Protein AF-A0A5E4NTL4-F1 (afdb_monomer_lite)

pLDDT: mean 71.78, std 22.01, range [27.56, 96.31]

Structure (mmCIF, N/CA/C/O backbone):
data_AF-A0A5E4NTL4-F1
#
_entry.id   AF-A0A5E4NTL4-F1
#
loop_
_atom_site.group_PDB
_atom_site.id
_atom_site.type_symbol
_atom_site.label_atom_id
_atom_site.label_alt_id
_atom_site.label_comp_id
_atom_site.label_asym_id
_atom_site.label_entity_id
_atom_site.label_seq_id
_atom_site.pdbx_PDB_ins_code
_atom_site.Cartn_x
_atom_site.Cartn_y
_atom_site.Cartn_z
_atom_site.occupancy
_atom_site.B_iso_or_equiv
_atom_site.auth_seq_id
_atom_site.auth_comp_id
_atom_site.auth_asym_id
_atom_site.auth_atom_id
_atom_site.pdbx_PDB_model_num
ATOM 1 N N . MET A 1 1 ? 0.111 22.611 13.511 1.00 29.28 1 MET A N 1
ATOM 2 C CA . MET A 1 1 ? 1.012 21.471 13.787 1.00 29.28 1 MET A CA 1
ATOM 3 C C . MET A 1 1 ? 0.381 20.234 13.172 1.00 29.28 1 MET A C 1
ATOM 5 O O . MET A 1 1 ? -0.583 19.726 13.724 1.00 29.28 1 MET A O 1
ATOM 9 N N . ALA A 1 2 ? 0.829 19.828 11.984 1.00 28.70 2 ALA A N 1
ATOM 10 C CA . ALA A 1 2 ? 0.367 18.598 11.347 1.00 28.70 2 ALA A CA 1
ATOM 11 C C . ALA A 1 2 ? 1.287 17.465 11.819 1.00 28.70 2 ALA A C 1
ATOM 13 O O . ALA A 1 2 ? 2.472 17.459 11.500 1.00 28.70 2 ALA A O 1
ATOM 14 N N . SER A 1 3 ? 0.767 16.579 12.665 1.00 27.88 3 SER A N 1
ATOM 15 C CA . SER A 1 3 ? 1.473 15.367 13.075 1.00 27.88 3 SER A CA 1
ATOM 16 C C . SER A 1 3 ? 1.311 14.341 11.957 1.00 27.88 3 SER A C 1
ATOM 18 O O . SER A 1 3 ? 0.219 13.820 11.738 1.00 27.88 3 SER A O 1
ATOM 20 N N . SER A 1 4 ? 2.389 14.108 11.211 1.00 32.91 4 SER A N 1
ATOM 21 C CA . SER A 1 4 ? 2.506 13.000 10.267 1.00 32.91 4 SER A CA 1
ATOM 22 C C . SER A 1 4 ? 2.544 11.696 11.063 1.00 32.91 4 SER A C 1
ATOM 24 O O . SER A 1 4 ? 3.571 11.339 11.637 1.00 32.91 4 SER A O 1
ATOM 26 N N . GLY A 1 5 ? 1.402 11.020 11.165 1.00 27.56 5 GLY A N 1
ATOM 27 C CA . GLY A 1 5 ? 1.302 9.707 11.792 1.00 27.56 5 GLY A CA 1
ATOM 28 C C . GLY A 1 5 ? 1.711 8.621 10.804 1.00 27.56 5 GLY A C 1
ATOM 29 O O . GLY A 1 5 ? 0.973 8.342 9.863 1.00 27.56 5 GLY A O 1
ATOM 30 N N . ALA A 1 6 ? 2.879 8.017 11.019 1.00 30.72 6 ALA A N 1
ATOM 31 C CA . ALA A 1 6 ? 3.270 6.779 10.358 1.00 30.72 6 ALA A CA 1
ATOM 32 C C . ALA A 1 6 ? 2.284 5.660 10.737 1.00 30.72 6 ALA A C 1
ATOM 34 O O . ALA A 1 6 ? 1.980 5.463 11.917 1.00 30.72 6 ALA A O 1
ATOM 35 N N . VAL A 1 7 ? 1.768 4.938 9.742 1.00 29.62 7 VAL A N 1
ATOM 36 C CA . VAL A 1 7 ? 0.896 3.777 9.952 1.00 29.62 7 VAL A CA 1
ATOM 37 C C . VAL A 1 7 ? 1.784 2.542 10.081 1.00 29.62 7 VAL A C 1
ATOM 39 O O . VAL A 1 7 ? 2.442 2.135 9.129 1.00 29.62 7 VAL A O 1
ATOM 42 N N . PHE A 1 8 ? 1.822 1.972 11.284 1.00 29.08 8 PHE A N 1
ATOM 43 C CA . PHE A 1 8 ? 2.550 0.744 11.599 1.00 29.08 8 PHE A CA 1
ATOM 44 C C . PHE A 1 8 ? 1.739 -0.492 11.179 1.00 29.08 8 PHE A C 1
ATOM 46 O O . PHE A 1 8 ? 0.541 -0.576 11.448 1.00 29.08 8 PHE A O 1
ATOM 53 N N . VAL A 1 9 ? 2.405 -1.470 10.558 1.00 32.59 9 VAL A N 1
ATOM 54 C CA . VAL A 1 9 ? 1.844 -2.777 10.179 1.00 32.59 9 VAL A CA 1
ATOM 55 C C . VAL A 1 9 ? 2.340 -3.830 11.174 1.00 32.59 9 VAL A C 1
ATOM 57 O O . VAL A 1 9 ? 3.544 -4.020 11.308 1.00 32.59 9 VAL A O 1
ATOM 60 N N . PHE A 1 10 ? 1.431 -4.539 11.851 1.00 30.52 10 PHE A N 1
ATOM 61 C CA . PHE A 1 10 ? 1.757 -5.693 12.700 1.00 30.52 10 PHE A CA 1
ATOM 62 C C . PHE A 1 10 ? 0.883 -6.902 12.334 1.00 30.52 10 PHE A C 1
ATOM 64 O O . PHE A 1 10 ? -0.316 -6.770 12.118 1.00 30.52 10 PHE A O 1
ATOM 71 N N . LEU A 1 11 ? 1.499 -8.085 12.257 1.00 39.41 11 LEU A N 1
ATOM 72 C CA . LEU A 1 11 ? 0.861 -9.373 11.966 1.00 39.41 11 LEU A CA 1
ATOM 73 C C . LEU A 1 11 ? 0.216 -9.970 13.230 1.00 39.41 11 LEU A C 1
ATOM 75 O O . LEU A 1 11 ? 0.913 -10.234 14.205 1.00 39.41 11 LEU A O 1
ATOM 79 N N . THR A 1 12 ? -1.099 -10.209 13.207 1.00 37.97 12 THR A N 1
ATOM 80 C CA . THR A 1 12 ? -1.791 -11.500 13.461 1.00 37.97 12 THR A CA 1
ATOM 81 C C . THR A 1 12 ? -3.315 -11.302 13.609 1.00 37.97 12 THR A C 1
ATOM 83 O O . THR A 1 12 ? -3.810 -10.216 13.889 1.00 37.97 12 THR A O 1
ATOM 86 N N . THR A 1 13 ? -4.038 -12.385 13.316 1.00 42.47 13 THR A N 1
ATOM 87 C CA . THR A 1 13 ? -5.476 -12.605 13.06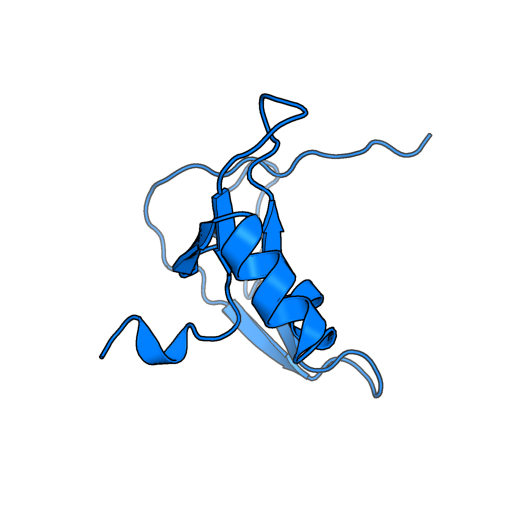9 1.00 42.47 13 THR A CA 1
ATOM 88 C C . THR A 1 13 ? -6.490 -11.878 1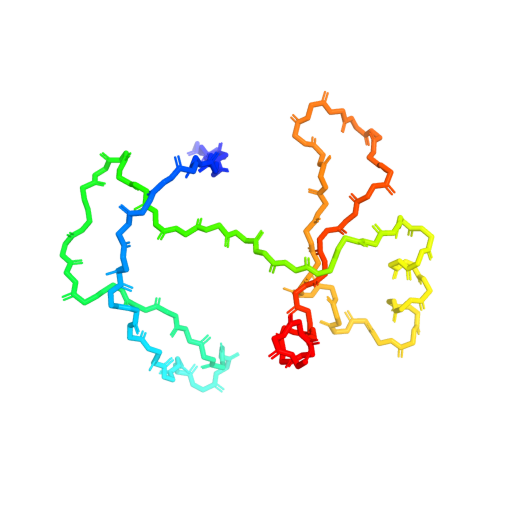3.965 1.00 42.47 13 THR A C 1
ATOM 90 O O . THR A 1 13 ? -6.494 -12.120 15.161 1.00 42.47 13 THR A O 1
ATOM 93 N N . VAL A 1 14 ? -7.448 -11.154 13.359 1.00 35.72 14 VAL A N 1
ATOM 94 C CA . VAL A 1 14 ? -8.920 -11.361 13.453 1.00 35.72 14 VAL A CA 1
ATOM 95 C C . VAL A 1 14 ? -9.563 -10.692 12.231 1.00 35.72 14 VAL A C 1
ATOM 97 O O . VAL A 1 14 ? -9.277 -9.535 11.932 1.00 35.72 14 VAL A O 1
ATOM 100 N N . ALA A 1 15 ? -10.446 -11.410 11.530 1.00 40.50 15 ALA A N 1
ATOM 101 C CA . ALA A 1 15 ? -11.272 -10.869 10.454 1.00 40.50 15 ALA A CA 1
ATOM 102 C C . ALA A 1 15 ? -12.130 -9.697 10.972 1.00 40.50 15 ALA A C 1
ATOM 104 O O . ALA A 1 15 ? -13.160 -9.888 11.620 1.00 40.50 15 ALA A O 1
ATOM 105 N N . CYS A 1 16 ? -11.691 -8.466 10.713 1.00 41.88 16 CYS A N 1
ATOM 106 C CA . CYS A 1 16 ? -12.511 -7.281 10.906 1.00 41.88 16 CYS A CA 1
ATOM 107 C C . CYS A 1 16 ? -13.525 -7.236 9.756 1.00 41.88 16 CYS A C 1
ATOM 109 O O . CYS A 1 16 ? -13.132 -7.194 8.591 1.00 41.88 16 CYS A O 1
ATOM 111 N N . VAL A 1 17 ? -14.826 -7.286 10.065 1.00 49.47 17 VAL A N 1
ATOM 112 C CA . VAL A 1 17 ? -15.892 -7.143 9.062 1.00 49.47 17 VAL A CA 1
ATOM 113 C C . VAL A 1 17 ? -15.823 -5.721 8.501 1.00 49.47 17 VAL A C 1
ATOM 115 O O . VAL A 1 17 ? -16.323 -4.765 9.103 1.00 49.47 17 VAL A O 1
ATOM 118 N N . ILE A 1 18 ? -15.137 -5.593 7.371 1.00 54.94 18 ILE A N 1
ATOM 119 C CA . ILE A 1 18 ? -14.999 -4.379 6.576 1.00 54.94 18 ILE A CA 1
ATOM 120 C C . ILE A 1 18 ? -16.280 -4.210 5.755 1.00 54.94 18 ILE A C 1
ATOM 122 O O . ILE A 1 18 ? -16.612 -5.061 4.932 1.00 54.94 18 ILE A O 1
ATOM 126 N N . LEU A 1 19 ? -17.008 -3.112 5.972 1.00 50.62 19 LEU A N 1
ATOM 127 C CA . LEU A 1 19 ? -18.123 -2.730 5.109 1.00 50.62 19 LEU A CA 1
ATOM 128 C C . LEU A 1 19 ? -17.576 -1.861 3.969 1.00 50.62 19 LEU A C 1
ATOM 130 O O . LEU A 1 19 ? -17.008 -0.796 4.223 1.00 50.62 19 LEU A O 1
ATOM 134 N N . VAL A 1 20 ? -17.758 -2.302 2.726 1.00 61.03 20 VAL A N 1
ATOM 135 C CA . VAL A 1 20 ? -17.425 -1.518 1.529 1.00 61.03 20 VAL A CA 1
ATOM 136 C C . VAL A 1 20 ? -18.612 -0.615 1.200 1.00 61.03 20 VAL A C 1
ATOM 138 O O . VAL A 1 20 ? -19.721 -1.099 0.978 1.00 61.03 20 VAL A O 1
ATOM 141 N N . ILE A 1 21 ? -18.401 0.701 1.207 1.00 62.75 21 ILE A N 1
ATOM 142 C CA . ILE A 1 21 ? -19.451 1.697 0.972 1.00 62.75 21 ILE A CA 1
ATOM 143 C C . ILE A 1 21 ? -19.125 2.574 -0.242 1.00 62.75 21 ILE A C 1
ATOM 145 O O . ILE A 1 21 ? -17.973 2.985 -0.405 1.00 62.75 21 ILE A O 1
ATOM 149 N N . PRO A 1 22 ? -20.117 2.917 -1.081 1.00 60.78 22 PRO A N 1
ATOM 150 C CA . PRO A 1 22 ? -19.937 3.941 -2.099 1.00 60.78 22 PRO A CA 1
ATOM 151 C C . PRO A 1 22 ? -19.768 5.303 -1.415 1.00 60.78 22 PRO A C 1
ATOM 153 O O . PRO A 1 22 ? -20.607 5.730 -0.615 1.00 60.78 22 PRO A O 1
ATOM 156 N N . VAL A 1 23 ? -18.679 6.001 -1.721 1.00 63.62 23 VAL A N 1
ATOM 157 C CA . VAL A 1 23 ? -18.405 7.344 -1.199 1.00 63.62 23 VAL A CA 1
ATOM 158 C C . VAL A 1 23 ? -18.969 8.376 -2.184 1.00 63.62 23 VAL A C 1
ATOM 160 O O . VAL A 1 23 ? -18.932 8.179 -3.397 1.00 63.62 23 VAL A O 1
ATOM 163 N N . LYS A 1 24 ? -19.548 9.478 -1.675 1.00 59.53 24 LYS A N 1
ATOM 164 C CA . LYS A 1 24 ? -20.243 10.517 -2.471 1.00 59.53 24 LYS A CA 1
ATOM 165 C C . LYS A 1 24 ? -19.496 10.862 -3.769 1.00 59.53 24 LYS A C 1
ATOM 167 O O . LYS A 1 24 ? -18.337 11.238 -3.684 1.00 59.53 24 LYS A O 1
ATOM 172 N N . LYS A 1 25 ? -20.211 10.808 -4.907 1.00 55.88 25 LYS A N 1
ATOM 173 C CA . LYS A 1 25 ? -20.004 11.312 -6.298 1.00 55.88 25 LYS A CA 1
ATOM 174 C C . LYS A 1 25 ? -18.588 11.493 -6.913 1.00 55.88 25 LYS A C 1
ATOM 176 O O . LYS A 1 25 ? -18.536 11.652 -8.125 1.00 55.88 25 LYS A O 1
ATOM 181 N N . LYS A 1 26 ? -17.472 11.489 -6.177 1.00 60.56 26 LYS A N 1
ATOM 182 C CA . LYS A 1 26 ? -16.107 11.756 -6.675 1.00 60.56 26 LYS A CA 1
ATOM 183 C C . LYS A 1 26 ? -15.000 10.864 -6.086 1.00 60.56 26 LYS A C 1
ATOM 185 O O . LYS A 1 26 ? -13.864 11.011 -6.508 1.00 60.56 26 LYS A O 1
ATOM 190 N N . CYS A 1 27 ? -15.292 9.971 -5.134 1.00 62.06 27 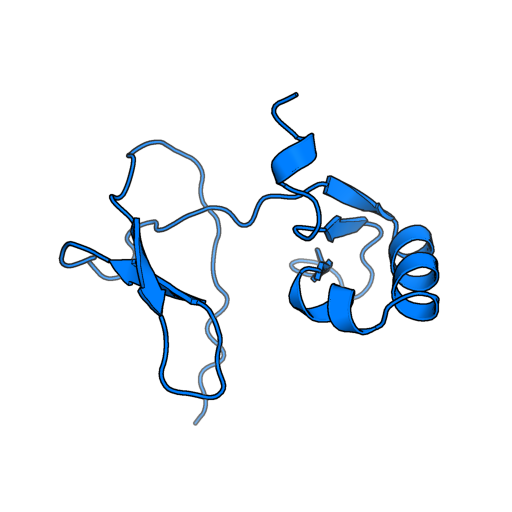CYS A N 1
ATOM 191 C CA . CYS A 1 27 ? -14.253 9.212 -4.411 1.00 62.06 27 CYS A CA 1
ATOM 192 C C . CYS A 1 27 ? -14.356 7.681 -4.556 1.00 62.06 27 CYS A C 1
ATOM 194 O O . CYS A 1 27 ? -13.669 6.967 -3.838 1.00 62.06 27 CYS A O 1
ATOM 196 N N . GLY A 1 28 ? -15.222 7.166 -5.437 1.00 74.31 28 GLY A N 1
ATOM 197 C CA . GLY A 1 28 ? -15.351 5.722 -5.664 1.00 74.31 28 GLY A CA 1
ATOM 198 C C . GLY A 1 28 ? -15.821 4.947 -4.425 1.00 74.31 28 GLY A C 1
ATOM 199 O O . GLY A 1 28 ? -16.851 5.277 -3.830 1.00 74.31 28 GLY A O 1
ATOM 200 N N . TRP A 1 29 ? -15.078 3.903 -4.059 1.00 72.94 29 TRP A N 1
ATOM 201 C CA . TRP A 1 29 ? -15.390 2.997 -2.952 1.00 72.94 29 TRP A CA 1
ATOM 202 C C . TRP A 1 29 ? -14.512 3.276 -1.732 1.00 72.94 29 TRP A C 1
ATOM 204 O O . TRP A 1 29 ? -13.329 3.573 -1.857 1.00 72.94 29 TRP A O 1
ATOM 214 N N . GLY A 1 30 ? -15.093 3.150 -0.541 1.00 71.69 30 GLY A N 1
ATOM 215 C CA . GLY A 1 30 ? -14.389 3.297 0.729 1.00 71.69 30 GLY A CA 1
ATOM 216 C C . GLY A 1 30 ? -14.664 2.130 1.667 1.00 71.69 30 GLY A C 1
ATOM 217 O O . GLY A 1 30 ? -15.667 1.429 1.541 1.00 71.69 30 GLY A O 1
ATOM 218 N N . VAL A 1 31 ? -13.777 1.948 2.640 1.00 76.31 31 VAL A N 1
ATOM 219 C CA . VAL A 1 31 ? -13.905 0.944 3.699 1.00 76.31 31 VAL A CA 1
ATOM 220 C C . VAL A 1 31 ? -14.322 1.632 4.992 1.00 76.31 31 VAL A C 1
ATOM 222 O O . VAL A 1 31 ? -13.700 2.605 5.419 1.00 76.31 31 VAL A O 1
ATOM 225 N N . LYS A 1 32 ? -15.373 1.119 5.634 1.00 78.62 32 LYS A N 1
ATOM 226 C CA . LYS A 1 32 ? -15.825 1.569 6.952 1.00 78.62 32 LYS A CA 1
ATOM 227 C C . LYS A 1 32 ? -15.817 0.407 7.942 1.00 78.62 32 LYS A C 1
ATOM 229 O O . LYS A 1 32 ? -16.300 -0.684 7.643 1.00 78.62 32 LYS A O 1
ATOM 234 N N . ALA A 1 33 ? -15.317 0.669 9.148 1.00 78.44 33 ALA A N 1
ATOM 235 C CA . ALA A 1 33 ? -15.410 -0.275 10.252 1.00 78.44 33 ALA A CA 1
ATOM 236 C C . ALA A 1 33 ? -16.876 -0.471 10.682 1.00 78.44 33 ALA A C 1
ATOM 238 O O . ALA A 1 33 ? -17.613 0.497 10.887 1.00 78.44 33 ALA A O 1
ATOM 239 N N . SER A 1 34 ? -17.290 -1.728 10.835 1.00 79.56 34 SER A N 1
ATOM 240 C CA . SER A 1 34 ? -18.619 -2.102 11.347 1.00 79.56 34 SER A CA 1
ATOM 241 C C . SER A 1 34 ? -18.734 -1.992 12.872 1.00 79.56 34 SER A C 1
ATOM 243 O O . SER A 1 34 ? -19.838 -1.984 13.412 1.00 79.56 34 SER A O 1
ATOM 245 N N . ARG A 1 35 ? -17.599 -1.866 13.568 1.00 85.62 35 ARG A N 1
ATOM 246 C CA . ARG A 1 35 ? -17.500 -1.713 15.021 1.00 85.62 35 ARG A CA 1
ATOM 247 C C . ARG A 1 35 ? -16.566 -0.571 15.397 1.00 85.62 35 ARG A C 1
ATOM 249 O O . ARG A 1 35 ? -15.764 -0.112 14.586 1.00 85.62 35 ARG A O 1
ATOM 256 N N . PHE A 1 36 ? -16.636 -0.163 16.658 1.00 85.31 36 PHE A N 1
ATOM 257 C CA . PHE A 1 36 ? -15.625 0.706 17.244 1.00 85.31 36 PHE A CA 1
ATOM 258 C C . PHE A 1 36 ? -14.258 -0.004 17.262 1.00 85.31 36 PHE A C 1
ATOM 260 O O . PHE A 1 36 ? -14.169 -1.181 17.628 1.00 85.31 36 PHE A O 1
ATOM 267 N N . ILE A 1 37 ? -13.212 0.716 16.857 1.00 83.94 37 ILE A N 1
ATOM 268 C CA . ILE A 1 37 ? -11.814 0.268 16.866 1.00 83.94 37 ILE A CA 1
ATOM 269 C C . ILE A 1 37 ? -11.085 1.124 17.899 1.00 83.94 37 ILE A C 1
ATOM 271 O O . ILE A 1 37 ? -11.159 2.354 17.842 1.00 83.94 37 ILE A O 1
ATOM 275 N N . ARG A 1 38 ? -10.423 0.490 18.872 1.00 87.81 38 ARG A N 1
ATOM 276 C CA . ARG A 1 38 ? -9.677 1.215 19.909 1.00 87.81 38 ARG A CA 1
ATOM 277 C C . ARG A 1 38 ? -8.391 1.797 19.322 1.00 87.81 38 ARG A C 1
ATOM 279 O O . ARG A 1 38 ? -7.807 1.244 18.395 1.00 87.81 38 ARG A O 1
ATOM 286 N N . GLN A 1 39 ? -7.917 2.908 19.879 1.00 85.81 39 GLN A N 1
ATOM 287 C CA . GLN A 1 39 ? -6.617 3.453 19.487 1.00 85.81 39 GLN A CA 1
ATOM 288 C C . GLN A 1 39 ? -5.506 2.424 19.753 1.00 85.81 39 GLN A C 1
ATOM 290 O O . GLN A 1 39 ? -5.465 1.823 20.825 1.00 85.81 39 GLN A O 1
ATOM 295 N N . GLY A 1 40 ? -4.617 2.234 18.774 1.00 86.75 40 GLY A N 1
ATOM 296 C CA . GLY A 1 40 ? -3.543 1.234 18.823 1.00 86.75 40 GLY A CA 1
ATOM 297 C C . GLY A 1 40 ? -3.967 -0.172 18.390 1.00 86.75 40 GLY A C 1
ATOM 298 O O . GLY A 1 40 ? -3.129 -1.065 18.330 1.00 86.75 40 GLY A O 1
ATOM 299 N N . GLU A 1 41 ? -5.245 -0.382 18.072 1.00 86.12 41 GLU A N 1
ATOM 300 C CA . GLU A 1 41 ? -5.733 -1.655 17.554 1.00 86.12 41 GLU A CA 1
ATOM 301 C C . GLU A 1 41 ? -5.386 -1.818 16.065 1.00 86.12 41 GLU A C 1
ATOM 303 O O . GLU A 1 41 ? -5.490 -0.878 15.274 1.00 86.12 41 GLU A O 1
ATOM 308 N N . PHE A 1 42 ? -4.975 -3.027 15.681 1.00 81.44 42 PHE A N 1
ATOM 309 C CA . PHE A 1 42 ? -4.654 -3.371 14.299 1.00 81.44 42 PHE A CA 1
ATOM 310 C C . PHE A 1 42 ? -5.901 -3.352 13.398 1.00 81.44 42 PHE A C 1
ATOM 312 O O . PHE A 1 42 ? -6.987 -3.765 13.808 1.00 81.44 42 PHE A O 1
ATOM 319 N N . ILE A 1 43 ? -5.729 -2.904 12.149 1.00 81.62 43 ILE A N 1
ATOM 320 C CA . ILE A 1 43 ? -6.812 -2.806 11.159 1.00 81.62 43 ILE A CA 1
ATOM 321 C C . ILE A 1 43 ? -6.610 -3.822 10.032 1.00 81.62 43 ILE A C 1
ATOM 323 O O . ILE A 1 43 ? -7.436 -4.716 9.859 1.00 81.62 43 ILE A O 1
ATOM 327 N N . ALA A 1 44 ? -5.541 -3.663 9.247 1.00 78.12 44 ALA A N 1
ATOM 328 C CA . ALA A 1 44 ? -5.244 -4.491 8.080 1.00 78.12 44 ALA A CA 1
ATOM 329 C C . ALA A 1 44 ? -3.784 -4.314 7.625 1.00 78.12 44 ALA A C 1
ATOM 331 O O . ALA A 1 44 ? -3.118 -3.349 8.000 1.00 78.12 44 ALA A O 1
ATOM 332 N N . ILE A 1 45 ? -3.314 -5.238 6.780 1.00 81.31 45 ILE A N 1
ATOM 333 C CA . ILE A 1 45 ? -2.037 -5.136 6.061 1.00 81.31 45 ILE A CA 1
ATOM 334 C C . ILE A 1 45 ? -2.325 -4.681 4.631 1.00 81.31 45 ILE A C 1
ATOM 336 O O . ILE A 1 45 ? -3.190 -5.255 3.967 1.00 81.31 45 ILE A O 1
ATOM 340 N N . TYR A 1 46 ? -1.571 -3.697 4.138 1.00 83.00 46 TYR A N 1
ATOM 341 C CA . TYR A 1 46 ? -1.551 -3.393 2.711 1.00 83.00 46 TYR A CA 1
ATOM 342 C C . TYR A 1 46 ? -0.778 -4.497 1.981 1.00 8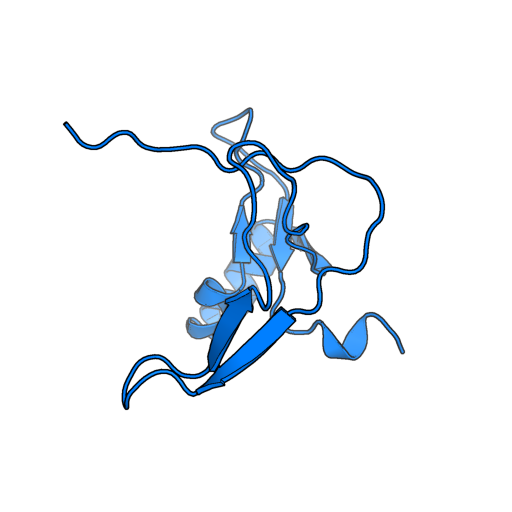3.00 46 TYR A C 1
ATOM 344 O O . TYR A 1 46 ? 0.434 -4.625 2.142 1.00 83.00 46 TYR A O 1
ATOM 352 N N . THR A 1 47 ? -1.495 -5.343 1.247 1.00 83.75 47 THR A N 1
ATOM 353 C CA . THR A 1 47 ? -0.935 -6.499 0.535 1.00 83.75 47 THR A CA 1
ATOM 354 C C . THR A 1 47 ? -1.103 -6.314 -0.966 1.00 83.75 47 THR A C 1
ATOM 356 O O . THR A 1 47 ? -2.016 -5.626 -1.415 1.00 83.75 47 THR A O 1
ATOM 359 N N . GLY A 1 48 ? -0.184 -6.892 -1.732 1.00 85.81 48 GLY A N 1
ATOM 360 C CA . GLY A 1 48 ? -0.064 -6.688 -3.170 1.00 85.81 48 GLY A CA 1
ATOM 361 C C . GLY A 1 48 ? 1.084 -7.504 -3.741 1.00 85.81 48 GLY A C 1
ATOM 362 O O . GLY A 1 48 ? 1.822 -8.165 -3.004 1.00 85.81 48 GLY A O 1
ATOM 363 N N . LYS A 1 49 ? 1.257 -7.443 -5.059 1.00 89.44 49 LYS A N 1
ATOM 364 C CA . LYS A 1 49 ? 2.429 -8.014 -5.719 1.00 89.44 49 LYS A CA 1
ATOM 365 C C . LYS A 1 49 ? 3.656 -7.187 -5.337 1.00 89.44 49 LYS A C 1
ATOM 367 O O . LYS A 1 49 ? 3.659 -5.972 -5.510 1.00 89.44 49 LYS A O 1
ATOM 372 N N . LEU A 1 50 ? 4.711 -7.839 -4.860 1.00 92.69 50 LEU A N 1
ATOM 373 C CA . LEU A 1 50 ? 6.004 -7.184 -4.693 1.00 92.69 50 LEU A CA 1
ATOM 374 C C . LEU A 1 50 ? 6.656 -7.015 -6.074 1.00 92.69 50 LEU A C 1
ATOM 376 O O . LEU A 1 50 ? 6.874 -8.005 -6.774 1.00 92.69 50 LEU A O 1
ATOM 380 N N . ILE A 1 51 ? 6.935 -5.778 -6.471 1.00 93.62 51 ILE A N 1
ATOM 381 C CA . ILE A 1 51 ? 7.562 -5.426 -7.753 1.00 93.62 51 ILE A CA 1
ATOM 382 C C . ILE A 1 51 ? 8.800 -4.561 -7.522 1.00 93.62 51 ILE A C 1
ATOM 384 O O . ILE A 1 51 ? 8.923 -3.921 -6.477 1.00 93.62 51 ILE A O 1
ATOM 388 N N . THR A 1 52 ? 9.720 -4.527 -8.484 1.00 95.44 52 THR A N 1
ATOM 389 C CA . THR A 1 52 ? 10.882 -3.630 -8.407 1.00 95.44 52 THR A CA 1
ATOM 390 C C . THR A 1 52 ? 10.499 -2.189 -8.742 1.00 95.44 52 THR A C 1
ATOM 392 O O . THR A 1 52 ? 9.471 -1.923 -9.377 1.00 95.44 52 THR A O 1
ATOM 395 N N . VAL A 1 53 ? 11.353 -1.239 -8.361 1.00 94.06 53 VAL A N 1
ATOM 396 C CA . VAL A 1 53 ? 11.201 0.173 -8.747 1.00 94.06 53 VAL A CA 1
ATOM 397 C C . VAL A 1 53 ? 11.237 0.362 -10.269 1.00 94.06 53 VAL A C 1
ATOM 399 O O . VAL A 1 53 ? 10.558 1.233 -10.814 1.00 94.06 53 VAL A O 1
ATOM 402 N N . GLU A 1 54 ? 12.009 -0.438 -10.996 1.00 95.94 54 GLU A N 1
ATOM 403 C CA . GLU A 1 54 ? 12.060 -0.392 -12.460 1.00 95.94 54 GLU A CA 1
ATOM 404 C C . GLU A 1 54 ? 10.756 -0.904 -13.087 1.00 95.94 54 GLU A C 1
ATOM 406 O O . GLU A 1 54 ? 10.249 -0.305 -14.043 1.00 95.94 54 GLU A O 1
ATOM 411 N N . GLU A 1 55 ? 10.187 -1.982 -12.537 1.00 94.88 55 GLU A N 1
ATOM 412 C CA . GLU A 1 55 ? 8.903 -2.529 -12.984 1.00 94.88 55 GLU A CA 1
ATOM 413 C C . GLU A 1 55 ? 7.772 -1.519 -12.746 1.00 94.88 55 GLU A C 1
ATOM 415 O O . GLU A 1 55 ? 6.970 -1.281 -13.652 1.00 94.88 55 GLU A O 1
ATOM 420 N N . SER A 1 56 ? 7.742 -0.848 -11.588 1.00 94.50 56 SER A N 1
ATOM 421 C CA . SER A 1 56 ? 6.727 0.176 -11.302 1.00 94.50 56 SER A CA 1
ATOM 422 C C . SER A 1 56 ? 6.817 1.360 -12.264 1.00 94.50 56 SER A C 1
ATOM 424 O O . SER A 1 56 ? 5.804 1.773 -12.824 1.00 94.50 56 SER A O 1
ATOM 426 N N . LYS A 1 57 ? 8.026 1.864 -12.543 1.00 95.25 57 LYS A N 1
ATOM 427 C CA . LYS A 1 57 ? 8.250 2.955 -13.506 1.00 95.25 57 LYS A CA 1
ATOM 428 C C . LYS A 1 57 ? 7.767 2.587 -14.902 1.00 95.25 57 LYS A C 1
ATOM 430 O O . LYS A 1 57 ? 7.287 3.458 -15.621 1.00 95.25 57 LYS A O 1
ATOM 435 N N . THR A 1 58 ? 7.925 1.327 -15.298 1.00 96.31 58 THR A N 1
ATOM 436 C CA . THR A 1 58 ? 7.451 0.842 -16.598 1.00 96.31 58 THR A CA 1
ATOM 437 C C . THR A 1 58 ? 5.926 0.847 -16.641 1.00 96.31 58 THR A C 1
ATOM 439 O O . THR A 1 58 ? 5.350 1.477 -17.522 1.00 96.31 58 THR A O 1
ATOM 442 N N . ARG A 1 59 ? 5.270 0.273 -15.627 1.00 94.00 59 ARG A N 1
ATOM 443 C CA . ARG A 1 59 ? 3.802 0.246 -15.525 1.00 94.00 59 ARG A CA 1
ATOM 444 C C . ARG A 1 59 ? 3.180 1.639 -15.444 1.00 94.00 59 ARG A C 1
ATOM 446 O O . ARG A 1 59 ? 2.188 1.901 -16.104 1.00 94.00 59 ARG A O 1
ATOM 453 N N . LEU A 1 60 ? 3.790 2.554 -14.691 1.00 94.38 60 LEU A N 1
ATOM 454 C CA . LEU A 1 60 ? 3.300 3.929 -14.538 1.00 94.38 60 LEU A CA 1
ATOM 455 C C . LEU A 1 60 ? 3.440 4.778 -15.806 1.00 94.38 60 LEU A C 1
ATOM 457 O O . LEU A 1 60 ? 2.739 5.777 -15.947 1.00 94.38 60 LEU A O 1
ATOM 461 N N . LYS A 1 61 ? 4.341 4.407 -16.726 1.00 95.50 61 LYS A N 1
ATOM 462 C CA . LYS A 1 61 ? 4.403 5.028 -18.059 1.00 95.50 61 LYS A CA 1
ATOM 463 C C . LYS A 1 61 ? 3.240 4.589 -18.943 1.00 95.50 61 LYS A C 1
ATOM 465 O O . LYS A 1 61 ? 2.805 5.374 -19.779 1.00 95.50 61 LYS A O 1
ATOM 470 N N . GLU A 1 62 ? 2.786 3.349 -18.785 1.00 94.25 62 GLU A N 1
ATOM 471 C CA . GLU A 1 62 ? 1.664 2.785 -19.539 1.00 94.25 62 GLU A CA 1
ATOM 472 C C . GLU A 1 62 ? 0.326 3.265 -18.971 1.00 94.25 62 GLU A C 1
ATOM 474 O O . GLU A 1 62 ? -0.550 3.683 -19.724 1.00 94.25 62 GLU A O 1
ATOM 479 N N . ASP A 1 63 ? 0.198 3.262 -17.643 1.00 93.12 63 ASP A N 1
ATOM 480 C CA . ASP A 1 63 ? -0.985 3.720 -16.926 1.00 93.12 63 ASP A CA 1
ATOM 481 C C . ASP A 1 63 ? -0.605 4.411 -15.608 1.00 93.12 63 ASP A C 1
ATOM 483 O O . ASP A 1 63 ? -0.271 3.787 -14.597 1.00 93.12 63 ASP A O 1
ATOM 487 N N . ALA A 1 64 ? -0.693 5.741 -15.612 1.00 92.38 64 ALA A N 1
ATOM 488 C CA . ALA A 1 64 ? -0.384 6.560 -14.446 1.00 92.38 64 ALA A CA 1
ATOM 489 C C . ALA A 1 64 ? -1.384 6.372 -13.287 1.00 92.38 64 ALA A C 1
ATOM 491 O O . ALA A 1 64 ? -1.035 6.661 -12.137 1.00 92.38 64 ALA A O 1
ATOM 492 N N . SER A 1 65 ? -2.602 5.880 -13.554 1.00 88.38 65 SER A N 1
ATOM 493 C CA . SER A 1 65 ? -3.622 5.658 -12.518 1.00 88.38 65 SER A CA 1
ATOM 494 C C . SER A 1 65 ? -3.236 4.543 -11.542 1.00 88.38 65 SER A C 1
ATOM 496 O O . SER A 1 65 ? -3.656 4.557 -10.387 1.00 88.38 65 SER A O 1
ATOM 498 N N . LEU A 1 66 ? -2.332 3.640 -11.945 1.00 88.56 66 LEU A N 1
ATOM 499 C CA . LEU A 1 66 ? -1.809 2.577 -11.083 1.00 88.56 66 LEU A CA 1
ATOM 500 C C . LEU A 1 66 ? -1.053 3.111 -9.858 1.00 88.56 66 LEU A C 1
ATOM 502 O O . LEU A 1 66 ? -0.914 2.392 -8.871 1.00 88.56 66 LEU A O 1
ATOM 506 N N . SER A 1 67 ? -0.599 4.369 -9.891 1.00 88.62 67 SER A N 1
ATOM 507 C CA . SER A 1 67 ? 0.073 5.009 -8.752 1.00 88.62 67 SER A CA 1
ATOM 508 C C . SER A 1 67 ? -0.797 5.061 -7.494 1.00 88.62 67 SER A C 1
ATOM 510 O O . SER A 1 67 ? -0.259 5.027 -6.391 1.00 88.62 67 SER A O 1
ATOM 512 N N . GLU A 1 68 ? -2.126 5.061 -7.639 1.00 87.19 68 GLU A N 1
ATOM 513 C CA . GLU A 1 68 ? -3.079 5.031 -6.520 1.00 87.19 68 GLU A CA 1
ATOM 514 C C . GLU A 1 68 ? -3.038 3.707 -5.732 1.00 87.19 68 GLU A C 1
ATOM 516 O O . GLU A 1 68 ? -3.486 3.651 -4.585 1.00 87.19 68 GLU A O 1
ATOM 521 N N . TYR A 1 69 ? -2.468 2.651 -6.323 1.00 87.38 69 TYR A N 1
ATOM 522 C CA . TYR A 1 69 ? -2.375 1.303 -5.754 1.00 87.38 69 TYR A CA 1
ATOM 523 C C . TYR A 1 69 ? -0.926 0.851 -5.518 1.00 87.38 69 TYR A C 1
ATOM 525 O O . TYR A 1 69 ? -0.675 -0.342 -5.354 1.00 87.38 69 TYR A O 1
ATOM 533 N N . MET A 1 70 ? 0.039 1.772 -5.526 1.00 90.75 70 MET A N 1
ATOM 534 C CA . MET A 1 70 ? 1.450 1.459 -5.306 1.00 90.75 70 MET A CA 1
ATOM 535 C C . MET A 1 70 ? 1.946 2.040 -3.985 1.00 90.75 70 MET A C 1
ATOM 537 O O . MET A 1 70 ? 1.770 3.225 -3.705 1.00 90.75 70 MET A O 1
ATOM 541 N N . TRP A 1 71 ? 2.609 1.207 -3.186 1.00 91.31 71 TRP A N 1
ATOM 542 C CA . TRP A 1 71 ? 3.186 1.600 -1.906 1.00 91.31 71 TRP A CA 1
ATOM 543 C C . TRP A 1 71 ? 4.695 1.356 -1.875 1.00 91.31 71 TRP A C 1
ATOM 545 O O . TRP A 1 71 ? 5.156 0.220 -2.005 1.00 91.31 71 TRP A O 1
ATOM 555 N N . ASN A 1 72 ? 5.469 2.423 -1.675 1.00 91.75 72 ASN A N 1
ATOM 556 C CA . ASN A 1 72 ? 6.925 2.352 -1.566 1.00 91.75 72 ASN A CA 1
ATOM 557 C C . ASN A 1 72 ? 7.334 1.778 -0.205 1.00 91.75 72 ASN A C 1
ATOM 559 O O . ASN A 1 72 ? 6.788 2.158 0.829 1.00 91.75 72 ASN A O 1
ATOM 563 N N . LEU A 1 73 ? 8.318 0.880 -0.187 1.00 87.38 73 LEU A N 1
ATOM 564 C CA . LEU A 1 73 ? 8.863 0.323 1.055 1.00 87.38 73 LEU A CA 1
ATOM 565 C C . LEU A 1 73 ? 10.029 1.175 1.580 1.00 87.38 73 LEU A C 1
ATOM 567 O O . LEU A 1 73 ? 11.157 0.702 1.699 1.00 87.38 73 LEU A O 1
ATOM 571 N N . ASP A 1 74 ? 9.757 2.442 1.888 1.00 86.88 74 ASP A N 1
ATOM 572 C CA . ASP A 1 74 ? 10.747 3.465 2.262 1.00 86.88 74 ASP A CA 1
ATOM 573 C C . ASP A 1 74 ? 10.859 3.723 3.779 1.00 86.88 74 ASP A C 1
ATOM 575 O O . ASP A 1 74 ? 11.433 4.724 4.207 1.00 86.88 74 ASP A O 1
ATOM 579 N N . PHE A 1 75 ? 10.365 2.792 4.605 1.00 80.44 75 PHE A N 1
ATOM 580 C CA . PHE A 1 75 ? 10.260 2.952 6.062 1.00 80.44 75 PHE A CA 1
ATOM 581 C C . PHE A 1 75 ? 11.607 3.213 6.769 1.00 80.44 75 PHE A C 1
ATOM 583 O O . PHE A 1 75 ? 11.662 4.023 7.690 1.00 80.44 75 PHE A O 1
ATOM 590 N N . ASP A 1 76 ? 12.696 2.579 6.313 1.00 72.50 76 ASP A N 1
ATOM 591 C CA . ASP A 1 76 ? 14.025 2.664 6.954 1.00 72.50 76 ASP A CA 1
ATOM 592 C C . ASP A 1 76 ? 15.093 3.379 6.107 1.00 72.50 76 ASP A C 1
ATOM 594 O O . ASP A 1 76 ? 16.171 3.724 6.602 1.00 72.50 76 ASP A O 1
ATOM 598 N N . LYS A 1 77 ? 14.852 3.585 4.808 1.00 72.00 77 LYS A N 1
ATOM 599 C CA . LYS A 1 77 ? 15.851 4.112 3.867 1.00 72.00 77 LYS A CA 1
ATOM 600 C C . LYS A 1 77 ? 15.196 5.014 2.831 1.00 72.00 77 LYS A C 1
ATOM 602 O O . LYS A 1 77 ? 14.142 4.700 2.298 1.00 72.00 77 LYS A O 1
ATOM 607 N N . ARG A 1 78 ? 15.906 6.085 2.448 1.00 69.50 78 ARG A N 1
ATOM 608 C CA . ARG A 1 78 ? 15.522 6.934 1.301 1.00 69.50 78 ARG A CA 1
ATOM 609 C C . ARG A 1 78 ? 15.583 6.197 -0.045 1.00 69.50 78 ARG A C 1
ATOM 611 O O . ARG A 1 78 ? 14.927 6.629 -0.983 1.00 69.50 78 ARG A O 1
ATOM 618 N N . ASN A 1 79 ? 16.348 5.102 -0.121 1.00 80.06 79 ASN A N 1
ATOM 619 C CA . ASN A 1 79 ? 16.388 4.203 -1.272 1.00 80.06 79 ASN A CA 1
ATOM 620 C C . ASN A 1 79 ? 15.706 2.883 -0.907 1.00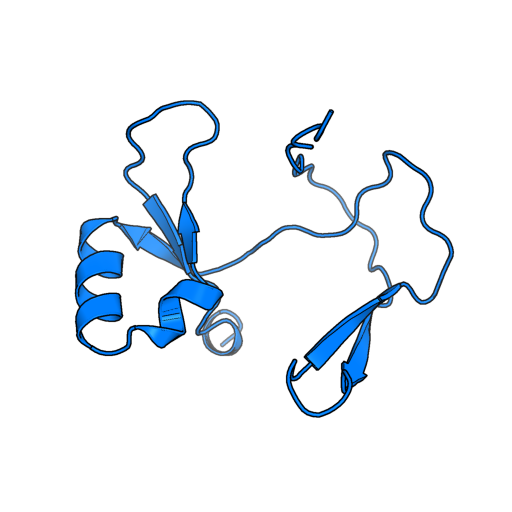 80.06 79 ASN A C 1
ATOM 622 O O . ASN A 1 79 ? 16.114 2.226 0.053 1.00 80.06 79 ASN A O 1
ATOM 626 N N . TYR A 1 80 ? 14.706 2.513 -1.697 1.00 87.06 80 TYR A N 1
ATOM 627 C CA . TYR A 1 80 ? 13.979 1.252 -1.624 1.00 87.06 80 TYR A CA 1
ATOM 628 C C . TYR A 1 80 ? 14.077 0.559 -2.983 1.00 87.06 80 TYR A C 1
ATOM 630 O O . TYR A 1 80 ? 14.039 1.222 -4.017 1.00 87.06 80 TYR A O 1
ATOM 638 N N . ASP A 1 81 ? 14.202 -0.765 -2.973 1.00 91.44 81 ASP A N 1
ATOM 639 C CA . ASP A 1 81 ? 14.338 -1.561 -4.202 1.00 91.44 81 ASP A CA 1
ATOM 640 C C . ASP A 1 81 ? 12.990 -2.134 -4.666 1.00 91.44 81 ASP A C 1
ATOM 642 O O . ASP A 1 81 ? 12.831 -2.528 -5.824 1.00 91.44 81 ASP A O 1
ATOM 646 N N . TYR A 1 82 ? 12.000 -2.144 -3.766 1.00 90.81 82 TYR A N 1
ATOM 647 C CA . TYR A 1 82 ? 10.718 -2.803 -3.973 1.00 90.81 82 TYR A CA 1
ATOM 648 C C . TYR A 1 82 ? 9.523 -1.926 -3.598 1.00 90.81 82 TYR A C 1
ATOM 650 O O . TYR A 1 82 ? 9.579 -1.095 -2.688 1.00 90.81 82 TYR A O 1
ATOM 658 N N . ILE A 1 83 ? 8.422 -2.166 -4.301 1.00 92.19 83 ILE A N 1
ATOM 659 C CA . ILE A 1 83 ? 7.120 -1.519 -4.155 1.00 92.19 83 ILE A CA 1
ATOM 660 C C . ILE A 1 83 ? 6.064 -2.618 -4.034 1.00 92.19 83 ILE A C 1
ATOM 662 O O . ILE A 1 83 ? 6.162 -3.658 -4.687 1.00 92.19 83 ILE A O 1
ATOM 666 N N . ILE A 1 84 ? 5.046 -2.388 -3.210 1.00 91.62 84 ILE A N 1
ATOM 667 C CA . ILE A 1 84 ? 3.844 -3.224 -3.175 1.00 91.62 84 ILE A CA 1
ATOM 668 C C . ILE A 1 84 ? 2.837 -2.654 -4.1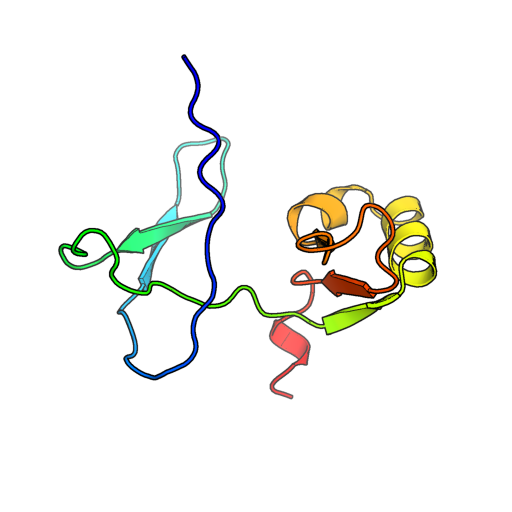74 1.00 91.62 84 ILE A C 1
ATOM 670 O O . ILE A 1 84 ? 2.421 -1.508 -4.034 1.00 91.62 84 ILE A O 1
ATOM 674 N N . ASP A 1 85 ? 2.436 -3.453 -5.158 1.00 91.25 85 ASP A N 1
ATOM 675 C CA . ASP A 1 85 ? 1.411 -3.129 -6.153 1.00 91.25 85 ASP A CA 1
ATOM 676 C C . ASP A 1 85 ? 0.104 -3.881 -5.858 1.00 91.25 85 ASP A C 1
ATOM 678 O O . ASP A 1 85 ? 0.014 -5.103 -6.016 1.00 91.25 85 ASP A O 1
ATOM 682 N N . GLY A 1 86 ? -0.913 -3.143 -5.418 1.00 88.12 86 GLY A N 1
ATOM 683 C CA . GLY A 1 86 ? -2.249 -3.639 -5.086 1.00 88.12 86 GLY A CA 1
ATOM 684 C C . GLY A 1 86 ? -3.255 -3.603 -6.243 1.00 88.12 86 GLY A C 1
ATOM 685 O O . GLY A 1 86 ? -4.428 -3.892 -6.018 1.00 88.12 86 GLY A O 1
ATOM 686 N N . SER A 1 87 ? -2.845 -3.248 -7.466 1.00 85.12 87 SER A N 1
ATOM 687 C CA . SER A 1 87 ? -3.772 -3.056 -8.598 1.00 85.12 87 SER A CA 1
ATOM 688 C C . SER A 1 87 ? -4.412 -4.346 -9.134 1.00 85.12 87 SER A C 1
ATOM 690 O O . SER A 1 87 ? -5.477 -4.291 -9.740 1.00 85.12 87 SER A O 1
ATOM 692 N N . ASN A 1 88 ? -3.783 -5.509 -8.921 1.00 75.81 88 ASN A N 1
ATOM 693 C CA . ASN A 1 88 ? -4.212 -6.809 -9.467 1.00 75.81 88 ASN A CA 1
ATOM 694 C C . ASN A 1 88 ? -4.356 -7.879 -8.366 1.00 75.81 88 ASN A C 1
ATOM 696 O O . ASN A 1 88 ? -3.777 -8.966 -8.444 1.00 75.81 88 ASN A O 1
ATOM 700 N N . MET A 1 89 ? -5.084 -7.556 -7.297 1.00 63.66 89 MET A N 1
ATOM 701 C CA . MET A 1 89 ? -5.288 -8.474 -6.165 1.00 63.66 89 MET A CA 1
ATOM 702 C C . MET A 1 89 ? -6.204 -9.663 -6.487 1.00 63.66 89 MET A C 1
ATOM 704 O O . MET A 1 89 ? -6.139 -10.692 -5.819 1.00 63.66 89 MET A O 1
ATOM 708 N N . ASP A 1 90 ? -7.016 -9.557 -7.535 1.00 58.00 90 ASP A N 1
ATOM 709 C CA . ASP A 1 90 ? -7.850 -10.627 -8.088 1.00 58.00 90 ASP A CA 1
ATOM 710 C C . ASP A 1 90 ? -7.028 -11.821 -8.605 1.00 58.00 90 ASP A C 1
ATOM 712 O O . ASP A 1 90 ? -7.479 -12.961 -8.526 1.00 58.00 90 ASP A O 1
ATOM 716 N N . LYS A 1 91 ? -5.794 -11.584 -9.066 1.00 50.06 91 LYS A N 1
ATOM 717 C CA . LYS A 1 91 ? -4.898 -12.621 -9.610 1.00 50.06 91 LYS A CA 1
ATOM 718 C C . LYS A 1 91 ? -4.026 -13.315 -8.562 1.00 50.06 91 LYS A C 1
ATOM 720 O O . LYS A 1 91 ? -3.306 -14.245 -8.905 1.00 50.06 91 LYS A O 1
ATOM 725 N N . LEU A 1 92 ? -4.051 -12.860 -7.308 1.00 47.12 92 LEU A N 1
ATOM 726 C CA . LEU A 1 92 ? -3.192 -13.396 -6.245 1.00 47.12 92 LEU A CA 1
ATOM 727 C C . LEU A 1 92 ? -3.760 -14.674 -5.591 1.00 47.12 92 LEU A C 1
ATOM 729 O O . LEU A 1 92 ? -3.029 -15.380 -4.904 1.00 47.12 92 LEU A O 1
ATOM 733 N N . PHE A 1 93 ? -5.050 -14.965 -5.794 1.00 45.34 93 PHE A N 1
ATOM 734 C CA . PHE A 1 93 ? -5.763 -16.108 -5.200 1.00 45.34 93 PHE A CA 1
ATOM 735 C C . PHE A 1 93 ? -6.244 -17.139 -6.241 1.00 45.34 93 PHE A C 1
ATOM 737 O O . PHE A 1 93 ? -7.138 -17.931 -5.938 1.00 45.34 93 PHE A O 1
ATOM 744 N N . GLY A 1 94 ? -5.693 -17.091 -7.459 1.00 34.97 94 GLY A N 1
ATOM 745 C CA . GLY A 1 94 ? -5.990 -18.019 -8.558 1.00 34.97 94 GLY A CA 1
ATOM 746 C C . GLY A 1 94 ? -5.059 -19.221 -8.603 1.00 34.97 94 GLY A C 1
ATOM 747 O O . GLY A 1 94 ? -3.867 -19.051 -8.261 1.00 34.97 94 GLY A O 1
#

Radius of gyration: 15.72 Å; chains: 1; bounding box: 37×40×39 Å

Organism: NCBI:txid506608

InterPro domains:
  IPR001214 SET domain [PF00856] (28-87)
  IPR046341 SET domain superfamily [G3DSA:2.170.270.10] (12-92)
  IPR046341 SET domain superfamily [SSF82199] (20-89)
  IPR050973 Histone-lysine N-methyltransferase, H3 Lys-9 specific [PTHR46223] (21-89)

Foldseek 3Di:
DDDPDDDDDDDDDDDFPWDWDQDPPPDGIDTDGPDDDDPPGDDDDLAADKDFPVVVVVVCVVPVVQVVQKAFPCPPHPDGGIIGRPPPVVVVVD

Secondary structure (DSSP, 8-state):
-----------------EEEEE-STTS-EEEEESS---TT--------EEEEHHHHHHHHHH-GGGGGGEEE--SS-S--SEEEE-TTGGGTT-

Sequence (94 aa):
MASSGAVFVFLTTVACVILVIPVKKKCGWGVKASRFIRQGEFIAIYTGKLITVEESKTRLKEDASLSEYMWNLDFDKRNYDYIIDGSNMDKLFG